Protein AF-A0A6S7I4T9-F1 (afdb_monomer)

Secondary structure (DSSP, 8-state):
--TTTGGGS------SSHHHHHHHHT-HHHH-TTSGGGS-HHHHHHHHHHHHHHHH-S---HHHHHHHHHHHHHHHHHHHHHHHHSSPPTT-S----PPPGGGGGGGGGGGG-PPPP--------------------------------------------------

Mean predicted aligned error: 17.37 Å

Nearest PDB structures (foldseek):
  6yaf-assembly1_B  TM=2.190E-01  e=9.133E+00  Homo sapiens

Structure (mmCIF, N/CA/C/O backbone):
data_AF-A0A6S7I4T9-F1
#
_entry.id   AF-A0A6S7I4T9-F1
#
loop_
_atom_site.group_PDB
_atom_site.id
_atom_site.type_symbol
_atom_site.label_atom_id
_atom_site.label_alt_id
_atom_site.label_comp_id
_atom_site.label_asym_id
_atom_site.label_entity_id
_atom_site.label_seq_id
_atom_site.pdbx_PDB_ins_code
_atom_site.Cartn_x
_atom_site.Cartn_y
_atom_site.Cartn_z
_atom_site.occupancy
_atom_site.B_iso_or_equiv
_atom_site.auth_seq_id
_atom_site.auth_comp_id
_atom_site.auth_asym_id
_atom_site.auth_atom_id
_atom_site.pdbx_PDB_model_num
ATOM 1 N N . MET A 1 1 ? 25.636 -33.086 3.393 1.00 52.56 1 MET A N 1
ATOM 2 C CA . MET A 1 1 ? 24.304 -32.837 3.998 1.00 52.56 1 MET A CA 1
ATOM 3 C C . MET A 1 1 ? 24.287 -31.618 4.933 1.00 52.56 1 MET A C 1
ATOM 5 O O . MET A 1 1 ? 23.249 -31.361 5.522 1.00 52.56 1 MET A O 1
ATOM 9 N N . ALA A 1 2 ? 25.389 -30.853 5.034 1.00 50.59 2 ALA A N 1
ATOM 10 C CA . ALA A 1 2 ? 25.451 -29.571 5.749 1.00 50.59 2 ALA A CA 1
ATOM 11 C C . ALA A 1 2 ? 25.250 -28.349 4.817 1.00 50.59 2 ALA A C 1
ATOM 13 O O . ALA A 1 2 ? 24.712 -27.342 5.254 1.00 50.59 2 ALA A O 1
ATOM 14 N N . ASP A 1 3 ? 25.536 -28.472 3.513 1.00 53.88 3 ASP A N 1
ATOM 15 C CA . ASP A 1 3 ? 25.408 -27.374 2.530 1.00 53.88 3 ASP A CA 1
ATOM 16 C C . ASP A 1 3 ? 23.976 -26.925 2.185 1.00 53.88 3 ASP A C 1
ATOM 18 O O . ASP A 1 3 ? 23.790 -25.946 1.466 1.00 53.88 3 ASP A O 1
ATOM 22 N N . TYR A 1 4 ? 22.936 -27.612 2.669 1.00 57.28 4 TYR A N 1
ATOM 23 C CA . TYR A 1 4 ? 21.552 -27.240 2.342 1.00 57.28 4 TYR A CA 1
ATOM 24 C C . TYR A 1 4 ? 20.938 -26.255 3.349 1.00 57.28 4 TYR A C 1
ATOM 26 O O . TYR A 1 4 ? 20.027 -25.508 2.998 1.00 57.28 4 TYR A O 1
ATOM 34 N N . LEU A 1 5 ? 21.464 -26.194 4.577 1.00 56.47 5 LEU A N 1
ATOM 35 C CA . LEU A 1 5 ? 20.947 -25.307 5.627 1.00 56.47 5 LEU A CA 1
ATOM 36 C C . LEU A 1 5 ? 21.624 -23.928 5.634 1.00 56.47 5 LEU A C 1
ATOM 38 O O . LEU A 1 5 ? 20.993 -22.955 6.034 1.00 56.47 5 LEU A O 1
ATOM 42 N N . GLU A 1 6 ? 22.837 -23.813 5.090 1.00 52.84 6 GLU A N 1
ATOM 43 C CA . GLU A 1 6 ? 23.519 -22.525 4.888 1.00 52.84 6 GLU A CA 1
ATOM 44 C C . GLU A 1 6 ? 22.869 -21.704 3.750 1.00 52.84 6 GLU A C 1
ATOM 46 O O . GLU A 1 6 ? 22.864 -20.475 3.770 1.00 52.84 6 GLU A O 1
ATOM 51 N N . SER A 1 7 ? 22.238 -22.372 2.771 1.00 51.16 7 SER A N 1
ATOM 52 C CA . SER A 1 7 ? 21.616 -21.701 1.614 1.00 51.16 7 SER A CA 1
ATOM 53 C C . SER A 1 7 ? 20.299 -20.975 1.930 1.00 51.16 7 SER A C 1
ATOM 55 O O . SER A 1 7 ? 19.854 -20.132 1.151 1.00 51.16 7 SER A O 1
ATOM 57 N N . LEU A 1 8 ? 19.691 -21.245 3.091 1.00 54.16 8 LEU A N 1
ATOM 58 C CA . LEU A 1 8 ? 18.493 -20.546 3.573 1.00 54.16 8 LEU A CA 1
ATOM 59 C C . LEU A 1 8 ? 18.819 -19.298 4.409 1.00 54.16 8 LEU A C 1
ATOM 61 O O . LEU A 1 8 ? 17.928 -18.483 4.641 1.00 54.16 8 LEU A O 1
ATOM 65 N N . ALA A 1 9 ? 20.081 -19.111 4.812 1.00 49.00 9 ALA A N 1
ATOM 66 C CA . ALA A 1 9 ? 20.521 -17.967 5.613 1.00 49.00 9 ALA A CA 1
ATOM 67 C C . ALA A 1 9 ? 20.882 -16.724 4.771 1.00 49.00 9 ALA A C 1
ATOM 69 O O . ALA A 1 9 ? 21.025 -15.630 5.313 1.00 49.00 9 ALA A O 1
ATOM 70 N N . VAL A 1 10 ? 20.934 -16.835 3.437 1.00 52.62 10 VAL A N 1
ATOM 71 C CA . VAL A 1 10 ? 21.144 -15.699 2.509 1.00 52.62 10 VAL A CA 1
ATOM 72 C C . VAL A 1 10 ? 19.813 -14.993 2.187 1.00 52.62 10 VAL A C 1
ATOM 74 O O . VAL A 1 10 ? 19.502 -14.652 1.049 1.00 52.62 10 VAL A O 1
ATOM 77 N N . LYS A 1 11 ? 18.980 -14.785 3.210 1.00 50.94 11 LYS A N 1
ATOM 78 C CA . LYS A 1 11 ? 17.761 -13.964 3.153 1.00 50.94 11 LYS A CA 1
ATOM 79 C C . LYS A 1 11 ? 17.684 -13.035 4.361 1.00 50.94 11 LYS A C 1
ATOM 81 O O . LYS A 1 11 ? 16.690 -13.020 5.069 1.00 50.94 11 LYS A O 1
ATOM 86 N N . SER A 1 12 ? 18.728 -12.256 4.609 1.00 50.44 12 SER A N 1
ATOM 87 C CA . SER A 1 12 ? 18.550 -10.985 5.319 1.00 50.44 12 SER A CA 1
ATOM 88 C C . SER A 1 12 ? 19.758 -10.083 5.114 1.00 50.44 12 SER A C 1
ATOM 90 O O . SER A 1 12 ? 20.496 -9.764 6.042 1.00 50.44 12 SER A O 1
ATOM 92 N N . SER A 1 13 ? 19.972 -9.629 3.877 1.00 46.44 13 SER A N 1
ATOM 93 C CA . SER A 1 13 ? 20.542 -8.292 3.735 1.00 46.44 13 SER A CA 1
ATOM 94 C C . SER A 1 13 ? 19.453 -7.333 4.208 1.00 46.44 13 SER A C 1
ATOM 96 O O . SER A 1 13 ? 18.438 -7.173 3.530 1.00 46.44 13 SER A O 1
ATOM 98 N N . ASN A 1 14 ? 19.626 -6.782 5.408 1.00 46.53 14 ASN A N 1
ATOM 99 C CA . ASN A 1 14 ? 18.751 -5.792 6.032 1.00 46.53 14 ASN A CA 1
ATOM 100 C C . ASN A 1 14 ? 18.727 -4.490 5.218 1.00 46.53 14 ASN A C 1
ATOM 102 O O . ASN A 1 14 ? 19.300 -3.475 5.604 1.00 46.53 14 ASN A O 1
ATOM 106 N N . GLY A 1 15 ? 18.044 -4.545 4.081 1.00 53.16 15 GLY A N 1
ATOM 107 C CA . GLY A 1 15 ? 17.833 -3.460 3.149 1.00 53.16 15 GLY A CA 1
ATOM 108 C C . GLY A 1 15 ? 16.536 -3.683 2.372 1.00 53.16 15 GLY A C 1
ATOM 109 O O . GLY A 1 15 ? 16.219 -4.781 1.927 1.00 53.16 15 GLY A O 1
ATOM 110 N N . ASP A 1 16 ? 15.810 -2.588 2.167 1.00 62.62 16 ASP A N 1
ATOM 111 C CA . ASP A 1 16 ? 15.135 -2.361 0.885 1.00 62.62 16 ASP A CA 1
ATOM 112 C C . ASP A 1 16 ? 13.730 -2.970 0.714 1.00 62.62 16 ASP A C 1
ATOM 114 O O . ASP A 1 16 ? 13.379 -3.547 -0.308 1.00 62.62 16 ASP A O 1
ATOM 118 N N . GLY A 1 17 ? 12.851 -2.798 1.705 1.00 76.69 17 GLY A N 1
ATOM 119 C CA . GLY A 1 17 ? 11.390 -2.773 1.495 1.00 76.69 17 GLY A CA 1
ATOM 120 C C . GLY A 1 17 ? 10.686 -4.108 1.206 1.00 76.69 17 GLY A C 1
ATOM 121 O O . GLY A 1 17 ? 9.467 -4.162 1.350 1.00 76.69 17 GLY A O 1
ATOM 122 N N . THR A 1 18 ? 11.409 -5.181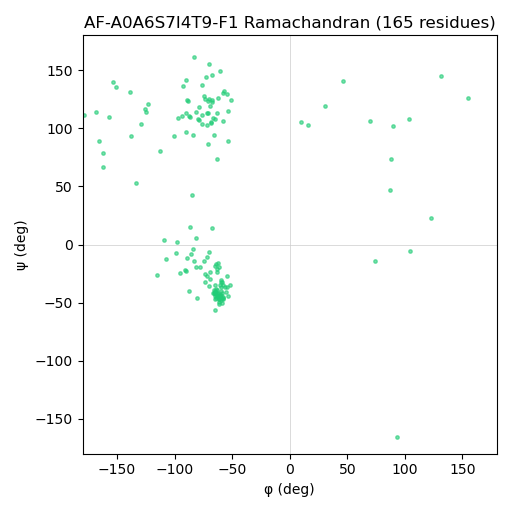 0.879 1.00 87.62 18 THR A N 1
ATOM 123 C CA . THR A 1 18 ? 10.822 -6.494 0.552 1.00 87.62 18 THR A CA 1
ATOM 124 C C . THR A 1 18 ? 10.103 -7.110 1.755 1.00 87.62 18 THR A C 1
ATOM 126 O O . THR A 1 18 ? 8.896 -7.332 1.680 1.00 87.62 18 THR A O 1
ATOM 129 N N . ALA A 1 19 ? 10.795 -7.280 2.889 1.00 87.94 19 ALA A N 1
ATOM 130 C CA . ALA A 1 19 ? 10.205 -7.819 4.123 1.00 87.94 19 ALA A CA 1
ATOM 131 C C . ALA A 1 19 ? 9.030 -6.961 4.630 1.00 87.94 19 ALA A C 1
ATOM 133 O O . ALA A 1 19 ? 7.982 -7.473 5.013 1.00 87.94 19 ALA A O 1
ATOM 134 N N . PHE A 1 20 ? 9.163 -5.634 4.543 1.00 91.38 20 PHE A N 1
ATOM 135 C CA . PHE A 1 20 ? 8.082 -4.705 4.875 1.00 91.38 20 PHE A CA 1
ATOM 136 C C . PHE A 1 20 ? 6.825 -4.956 4.024 1.00 91.38 20 PHE A C 1
ATOM 138 O O . PHE A 1 20 ? 5.713 -5.008 4.546 1.00 91.38 20 PHE A O 1
ATOM 145 N N . MET A 1 21 ? 6.982 -5.149 2.713 1.00 93.62 21 MET A N 1
ATOM 146 C CA . MET A 1 21 ? 5.849 -5.375 1.811 1.00 93.62 21 MET A CA 1
ATOM 147 C C . MET A 1 21 ? 5.235 -6.771 1.950 1.00 93.62 21 MET A C 1
ATOM 149 O O . MET A 1 21 ? 4.046 -6.923 1.666 1.00 93.62 21 MET A O 1
ATOM 153 N N . GLU A 1 22 ? 5.996 -7.768 2.407 1.00 92.31 22 GLU A N 1
ATOM 154 C CA . GLU A 1 22 ? 5.464 -9.086 2.774 1.00 92.31 22 GLU A CA 1
ATOM 155 C C . GLU A 1 22 ? 4.516 -8.987 3.972 1.00 92.31 22 GLU A C 1
ATOM 157 O O . GLU A 1 22 ? 3.405 -9.503 3.892 1.00 92.31 22 GLU A O 1
ATOM 162 N N . ILE A 1 23 ? 4.881 -8.224 5.007 1.00 93.12 23 ILE A N 1
ATOM 163 C CA . ILE A 1 23 ? 3.995 -7.953 6.149 1.00 93.12 23 ILE A CA 1
ATOM 164 C C . ILE A 1 23 ? 2.731 -7.222 5.672 1.00 93.12 23 ILE A C 1
ATOM 166 O O . ILE A 1 23 ? 1.613 -7.642 5.956 1.00 93.12 23 ILE A O 1
ATOM 170 N N . VAL A 1 24 ? 2.873 -6.153 4.876 1.00 94.56 24 VAL A N 1
ATOM 171 C CA . VAL A 1 24 ? 1.724 -5.371 4.369 1.00 94.56 24 VAL A CA 1
ATOM 172 C C . VAL A 1 24 ? 0.755 -6.226 3.539 1.00 94.56 24 VAL A C 1
ATOM 174 O O . VAL A 1 24 ? -0.453 -5.972 3.541 1.00 94.56 24 VAL A O 1
ATOM 177 N N . LYS A 1 25 ? 1.256 -7.244 2.830 1.00 94.00 25 LYS A N 1
ATOM 178 C CA . LYS A 1 25 ? 0.443 -8.153 2.009 1.00 94.00 25 LYS A CA 1
ATOM 179 C C . LYS A 1 25 ? -0.617 -8.892 2.834 1.00 94.00 25 LYS A C 1
ATOM 181 O O . LYS A 1 25 ? -1.708 -9.133 2.310 1.00 94.00 25 LYS A O 1
ATOM 186 N N . GLU A 1 26 ? -0.338 -9.187 4.103 1.00 93.50 26 GLU A N 1
ATOM 187 C CA . GLU A 1 26 ? -1.257 -9.868 5.029 1.00 93.50 26 GLU A CA 1
ATOM 188 C C . GLU A 1 26 ? -2.436 -8.994 5.479 1.00 93.50 26 GLU A C 1
ATOM 190 O O . GLU A 1 26 ? -3.420 -9.509 6.010 1.00 93.50 26 GLU A O 1
ATOM 195 N N . PHE A 1 27 ? -2.400 -7.687 5.192 1.00 93.75 27 PHE A N 1
ATOM 196 C CA . PHE A 1 27 ? -3.436 -6.727 5.576 1.00 93.75 27 PHE A CA 1
ATOM 197 C C . PHE A 1 27 ? -4.200 -6.168 4.359 1.00 93.75 27 PHE A C 1
ATOM 199 O O . PHE A 1 27 ? -3.971 -5.029 3.932 1.00 93.75 27 PHE A O 1
ATOM 206 N N . PRO A 1 28 ? -5.184 -6.907 3.800 1.00 91.69 28 PRO A N 1
ATOM 207 C CA . PRO A 1 28 ? -6.008 -6.448 2.680 1.00 91.69 28 PRO A CA 1
ATOM 208 C C . PRO A 1 28 ? -6.705 -5.103 2.904 1.00 91.69 28 PRO A C 1
ATOM 210 O O . PRO A 1 28 ? -6.974 -4.390 1.937 1.00 91.69 28 PRO A O 1
ATOM 213 N N . CYS A 1 29 ? -6.992 -4.729 4.154 1.00 93.12 29 CYS A N 1
ATOM 214 C CA . CYS A 1 29 ? -7.614 -3.448 4.493 1.00 93.12 29 CYS A CA 1
ATOM 215 C C . CYS A 1 29 ? -6.763 -2.232 4.075 1.00 93.12 29 CYS A C 1
ATOM 217 O O . CYS A 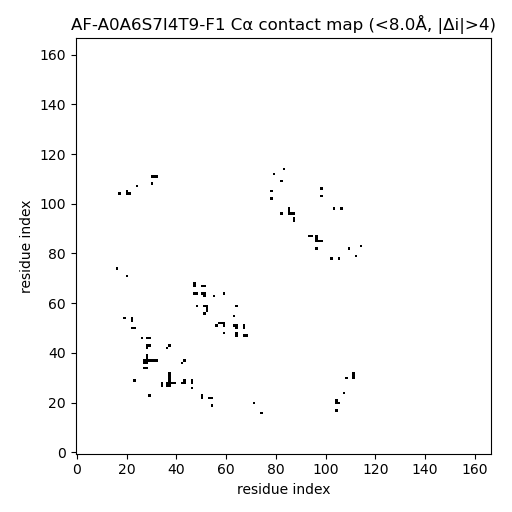1 29 ? -7.310 -1.142 3.910 1.00 93.12 29 CYS A O 1
ATOM 219 N N . ILE A 1 30 ? -5.457 -2.408 3.838 1.00 94.12 30 ILE A N 1
ATOM 220 C CA . ILE A 1 30 ? -4.544 -1.343 3.406 1.00 94.12 30 ILE A CA 1
ATOM 221 C C . ILE A 1 30 ? -4.642 -1.078 1.901 1.00 94.12 30 ILE A C 1
ATOM 223 O O . ILE A 1 30 ? -4.724 0.076 1.478 1.00 94.12 30 ILE A O 1
ATOM 227 N N . TYR A 1 31 ? -4.655 -2.126 1.075 1.00 92.44 31 TYR A N 1
ATOM 228 C CA . TYR A 1 31 ? -4.487 -1.997 -0.378 1.00 92.44 31 TYR A CA 1
ATOM 229 C C . TYR A 1 31 ? -5.714 -2.406 -1.202 1.00 92.44 31 TYR A C 1
ATOM 231 O O . TYR A 1 31 ? -5.888 -1.916 -2.324 1.00 92.44 31 TYR A O 1
ATOM 239 N N . ASN A 1 32 ? -6.566 -3.294 -0.686 1.00 91.50 32 ASN A N 1
ATOM 240 C CA . ASN A 1 32 ? -7.654 -3.889 -1.450 1.00 91.50 32 ASN A CA 1
ATOM 241 C C . ASN A 1 32 ? -8.931 -3.048 -1.343 1.00 91.50 32 ASN A C 1
ATOM 243 O O . ASN A 1 32 ? -9.728 -3.213 -0.425 1.00 91.50 32 ASN A O 1
ATOM 247 N N . ARG A 1 33 ? -9.167 -2.191 -2.340 1.00 87.12 33 ARG A N 1
ATOM 248 C CA . ARG A 1 33 ? -10.369 -1.338 -2.416 1.00 87.12 33 ARG A CA 1
ATOM 249 C C . ARG A 1 33 ? -11.689 -2.108 -2.533 1.00 87.12 33 ARG A C 1
ATOM 251 O O . ARG A 1 33 ? -12.731 -1.528 -2.250 1.00 87.12 33 ARG A O 1
ATOM 258 N N . SER A 1 34 ? -11.652 -3.363 -2.980 1.00 85.69 34 SER A N 1
ATOM 259 C CA . SER A 1 34 ? -12.844 -4.207 -3.119 1.00 85.69 34 SER A CA 1
ATOM 260 C C . SER A 1 34 ? -13.247 -4.878 -1.805 1.00 85.69 34 SER A C 1
ATOM 262 O O . SER A 1 34 ? -14.352 -5.402 -1.714 1.00 85.69 34 SER A O 1
ATOM 264 N N . ASN A 1 35 ? -12.374 -4.884 -0.793 1.00 86.06 35 ASN A N 1
ATOM 265 C CA . ASN A 1 35 ? -12.686 -5.468 0.505 1.00 86.06 35 ASN A CA 1
ATOM 266 C C . ASN A 1 35 ? -13.605 -4.523 1.304 1.00 86.06 35 ASN A C 1
ATOM 268 O O . ASN A 1 35 ? -13.370 -3.315 1.356 1.00 86.06 35 ASN A O 1
ATOM 272 N N . THR A 1 36 ? -14.630 -5.067 1.961 1.00 85.38 36 THR A N 1
ATOM 273 C CA . THR A 1 36 ? -15.523 -4.329 2.871 1.00 85.38 36 THR A CA 1
ATOM 274 C C . THR A 1 36 ? -14.735 -3.615 3.970 1.00 85.38 36 THR A C 1
ATOM 276 O O . THR A 1 36 ? -14.952 -2.432 4.230 1.00 85.38 36 THR A O 1
ATOM 279 N N . GLN A 1 37 ? -13.719 -4.298 4.491 1.00 83.19 37 GLN A N 1
ATOM 280 C CA . GLN A 1 37 ? -12.786 -3.838 5.518 1.00 83.19 37 GLN A CA 1
ATOM 281 C C . GLN A 1 37 ? -11.938 -2.621 5.112 1.00 83.19 37 GLN A C 1
ATOM 283 O O . GLN A 1 37 ? -11.337 -1.964 5.958 1.00 83.19 37 GLN A O 1
ATOM 288 N N . PHE A 1 38 ? -11.865 -2.283 3.820 1.00 85.94 38 PHE A N 1
ATOM 289 C CA . PHE A 1 38 ? -11.122 -1.109 3.358 1.00 85.94 38 PHE A CA 1
ATOM 290 C C . PHE A 1 38 ? -11.783 0.211 3.782 1.00 85.94 38 PHE A C 1
ATOM 292 O O . PHE A 1 38 ? -11.115 1.245 3.844 1.00 85.94 38 PHE A O 1
ATOM 299 N N . LYS A 1 39 ? -13.091 0.218 4.059 1.00 88.00 39 LYS A N 1
ATOM 300 C CA . LYS A 1 39 ? -13.801 1.435 4.485 1.00 88.00 39 LYS A CA 1
ATOM 301 C C . LYS A 1 39 ? -13.631 1.722 5.982 1.00 88.00 39 LYS A C 1
ATOM 303 O O . LYS A 1 39 ? -13.773 2.874 6.389 1.00 88.00 39 LYS A O 1
ATOM 308 N N . ASP A 1 40 ? -13.251 0.718 6.769 1.00 91.88 40 ASP A N 1
ATOM 309 C CA . ASP A 1 40 ? -13.134 0.830 8.220 1.00 91.88 40 ASP A CA 1
ATOM 310 C C . ASP A 1 40 ? -11.842 1.537 8.641 1.00 91.88 40 ASP A C 1
ATOM 312 O O . ASP A 1 40 ? -10.737 0.988 8.591 1.00 91.88 40 ASP A O 1
ATOM 316 N N . LYS A 1 41 ? -11.985 2.782 9.110 1.00 91.06 41 LYS A N 1
ATOM 317 C CA . LYS A 1 41 ? -10.860 3.609 9.581 1.00 91.06 41 LYS A CA 1
ATOM 318 C C . LYS A 1 41 ? -10.147 2.988 10.785 1.00 91.06 41 LYS A C 1
ATOM 320 O O . LYS A 1 41 ? -8.918 2.973 10.824 1.00 91.06 41 LYS A O 1
ATOM 325 N N . ASN A 1 42 ? -10.908 2.438 11.732 1.00 91.44 42 ASN A N 1
ATOM 326 C CA . ASN A 1 42 ? -10.356 1.804 12.933 1.00 91.44 42 ASN A CA 1
ATOM 327 C C . ASN A 1 42 ? -9.524 0.569 12.583 1.00 91.44 42 ASN A C 1
ATOM 329 O O . ASN A 1 42 ? -8.421 0.400 13.095 1.00 91.44 42 ASN A O 1
ATOM 333 N N . LEU A 1 43 ? -10.009 -0.248 11.645 1.00 92.75 43 LEU A N 1
ATOM 334 C CA . LEU A 1 43 ? -9.292 -1.436 11.201 1.00 92.75 43 LEU A CA 1
ATOM 335 C C . LEU A 1 43 ? -7.982 -1.073 10.496 1.00 92.75 43 LEU A C 1
ATOM 337 O O . LEU A 1 43 ? -6.961 -1.699 10.754 1.00 92.75 43 LEU A O 1
ATOM 341 N N . LYS A 1 44 ? -7.983 -0.026 9.663 1.00 93.75 44 LYS A N 1
ATOM 342 C CA . LYS A 1 44 ? -6.755 0.496 9.044 1.00 93.75 44 LYS A CA 1
ATOM 343 C C . LYS A 1 44 ? -5.755 1.001 10.078 1.00 93.75 44 LYS A C 1
ATOM 345 O O . LYS A 1 44 ? -4.573 0.702 9.966 1.00 93.75 44 LYS A O 1
ATOM 350 N N . SER A 1 45 ? -6.221 1.758 11.072 1.00 92.81 45 SER A N 1
ATOM 351 C CA . SER A 1 45 ? -5.367 2.256 12.156 1.00 92.81 45 SER A CA 1
ATOM 352 C C . SER A 1 45 ? -4.718 1.102 12.925 1.00 92.81 45 SER A C 1
ATOM 354 O O . SER A 1 45 ? -3.503 1.086 13.112 1.00 92.81 45 SER A O 1
ATOM 356 N N . ASN A 1 46 ? -5.507 0.084 13.281 1.00 93.25 46 ASN A N 1
ATOM 357 C CA . ASN A 1 46 ? -5.010 -1.101 13.977 1.00 93.25 46 ASN A CA 1
ATOM 358 C C . ASN A 1 46 ? -4.048 -1.924 13.113 1.00 93.25 46 ASN A C 1
ATOM 360 O O . ASN A 1 46 ? -3.008 -2.344 13.609 1.00 93.25 46 ASN A O 1
ATOM 364 N N . ALA A 1 47 ? -4.347 -2.096 11.823 1.00 94.56 47 ALA A N 1
ATOM 365 C CA . ALA A 1 47 ? -3.459 -2.784 10.891 1.00 94.56 47 ALA A CA 1
ATOM 366 C C . ALA A 1 47 ? -2.099 -2.081 10.786 1.00 94.56 47 ALA A C 1
ATOM 368 O O . ALA A 1 47 ? -1.068 -2.735 10.860 1.00 94.56 47 ALA A O 1
ATOM 369 N N . TRP A 1 48 ? -2.068 -0.748 10.697 1.00 94.50 48 TRP A N 1
ATOM 370 C CA . TRP A 1 48 ? -0.805 -0.008 10.667 1.00 94.50 48 TRP A CA 1
ATOM 371 C C . TRP A 1 48 ? 0.011 -0.147 11.953 1.00 94.50 48 TRP A C 1
ATOM 373 O O . TRP A 1 48 ? 1.230 -0.277 11.875 1.00 94.50 48 TRP A O 1
ATOM 383 N N . LYS A 1 49 ? -0.644 -0.164 13.120 1.00 92.69 49 LYS A N 1
ATOM 384 C CA . LYS A 1 49 ? 0.029 -0.443 14.397 1.00 92.69 49 LYS A CA 1
ATOM 385 C C . LYS A 1 49 ? 0.634 -1.847 14.409 1.00 92.69 49 LYS A C 1
ATOM 387 O O . LYS A 1 49 ? 1.787 -1.996 14.784 1.00 92.69 49 LYS A O 1
ATOM 392 N N . GLN A 1 50 ? -0.109 -2.851 13.941 1.00 92.06 50 GLN A N 1
ATOM 393 C CA . GLN A 1 50 ? 0.386 -4.228 13.850 1.00 92.06 50 GLN A CA 1
ATOM 394 C C . GLN A 1 50 ? 1.564 -4.355 12.880 1.00 92.06 50 GLN A C 1
ATOM 396 O O . GLN A 1 50 ? 2.565 -4.968 13.229 1.00 92.06 50 GLN A O 1
ATOM 401 N N . ILE A 1 51 ? 1.487 -3.730 11.701 1.00 92.44 51 ILE A N 1
ATOM 402 C CA . ILE A 1 51 ? 2.592 -3.698 10.729 1.00 92.44 51 ILE A CA 1
ATOM 403 C C . ILE A 1 51 ? 3.845 -3.079 11.359 1.00 92.44 51 I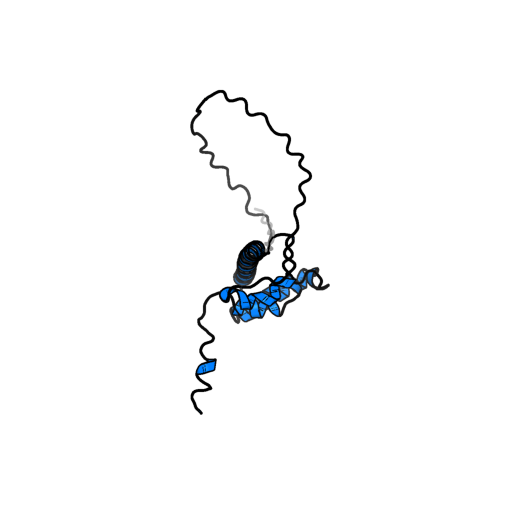LE A C 1
ATOM 405 O O . ILE A 1 51 ? 4.930 -3.636 11.225 1.00 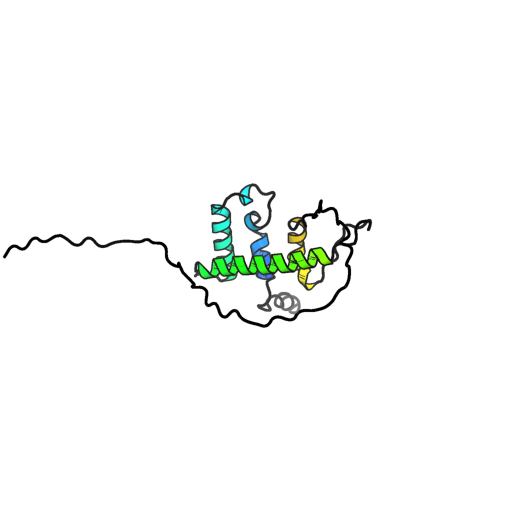92.44 51 ILE A O 1
ATOM 409 N N . ALA A 1 52 ? 3.693 -1.955 12.065 1.00 90.81 52 ALA A N 1
ATOM 410 C CA . ALA A 1 52 ? 4.788 -1.296 12.768 1.00 90.81 52 ALA A CA 1
ATOM 411 C C . ALA A 1 52 ? 5.417 -2.208 13.836 1.00 90.81 52 ALA A C 1
ATOM 413 O O . ALA A 1 52 ? 6.637 -2.343 13.880 1.00 90.81 52 ALA A O 1
ATOM 414 N N . THR A 1 53 ? 4.600 -2.906 14.633 1.00 89.69 53 THR A N 1
ATOM 415 C CA . THR A 1 53 ? 5.090 -3.842 15.663 1.00 89.69 53 THR A CA 1
ATOM 416 C C . THR A 1 53 ? 5.822 -5.030 15.054 1.00 89.69 53 THR A C 1
ATOM 418 O O . THR A 1 53 ? 6.870 -5.423 15.550 1.00 89.69 53 THR A O 1
ATOM 421 N N . LEU A 1 54 ? 5.309 -5.588 13.956 1.00 88.38 54 LEU A N 1
ATOM 422 C CA . LEU A 1 54 ? 5.948 -6.711 13.268 1.00 88.38 54 LEU A CA 1
ATOM 423 C C . LEU A 1 54 ? 7.262 -6.310 12.581 1.00 88.38 54 LEU A C 1
ATOM 425 O O . LEU A 1 54 ? 8.151 -7.144 12.442 1.00 88.38 54 LEU A O 1
ATOM 429 N N . HIS A 1 55 ? 7.382 -5.056 12.138 1.00 84.50 55 HIS A N 1
ATOM 430 C CA . HIS A 1 55 ? 8.555 -4.571 11.414 1.00 84.50 55 HIS A CA 1
ATOM 431 C C . HIS A 1 55 ? 9.673 -4.046 12.333 1.00 84.50 55 HIS A C 1
ATOM 433 O O . HIS A 1 55 ? 10.841 -4.281 12.038 1.00 84.50 55 HIS A O 1
ATOM 439 N N . GLU A 1 56 ? 9.346 -3.330 13.416 1.00 81.06 56 GLU A N 1
ATOM 440 C CA . GLU A 1 56 ? 10.335 -2.711 14.323 1.00 81.06 56 GLU A CA 1
ATOM 441 C C . GLU A 1 56 ? 10.458 -3.397 15.695 1.00 81.06 56 GLU A C 1
ATOM 443 O O . GLU A 1 56 ? 11.431 -3.156 16.407 1.00 81.06 56 GLU A O 1
ATOM 448 N N . GLY A 1 57 ? 9.529 -4.289 16.053 1.00 76.69 57 GLY A N 1
ATOM 449 C CA . GLY A 1 57 ? 9.521 -5.001 17.333 1.00 76.69 57 GLY A CA 1
ATOM 450 C C . GLY A 1 57 ? 8.682 -4.321 18.423 1.00 76.69 57 GLY A C 1
ATOM 451 O O . GLY A 1 57 ? 7.836 -3.462 18.157 1.00 76.69 57 GLY A O 1
ATOM 452 N N . GLU A 1 58 ? 8.874 -4.747 19.676 1.00 59.78 58 GLU A N 1
ATOM 453 C CA . GLU A 1 58 ? 8.151 -4.187 20.824 1.00 59.78 58 GLU A CA 1
ATOM 454 C C . GLU A 1 58 ? 8.693 -2.794 21.191 1.00 59.78 58 GLU A C 1
ATOM 456 O O . GLU A 1 58 ? 9.895 -2.618 21.371 1.00 59.78 58 GLU A O 1
ATOM 461 N N . GLY A 1 59 ? 7.804 -1.795 21.294 1.00 63.72 59 GLY A N 1
ATOM 462 C CA . GLY A 1 59 ? 8.177 -0.388 21.530 1.00 63.72 59 GLY A CA 1
ATOM 463 C C . GLY A 1 59 ? 7.693 0.610 20.470 1.00 63.72 59 GLY A C 1
ATOM 464 O O . GLY A 1 59 ? 8.268 1.686 20.322 1.00 63.72 59 GLY A O 1
ATOM 465 N N . VAL A 1 60 ? 6.640 0.274 19.719 1.00 71.44 60 VAL A N 1
ATOM 466 C CA . VAL A 1 60 ? 6.112 1.124 18.641 1.00 71.44 60 VAL A CA 1
ATOM 467 C C . VAL A 1 60 ? 5.584 2.457 19.170 1.00 71.44 60 VAL A C 1
ATOM 469 O O . VAL A 1 60 ? 4.548 2.523 19.832 1.00 71.44 60 VAL A O 1
ATOM 472 N N . SER A 1 61 ? 6.268 3.534 18.793 1.00 77.94 61 SER A N 1
ATOM 473 C CA . SER A 1 61 ? 5.773 4.906 18.919 1.00 77.94 61 SER A CA 1
ATOM 474 C C . SER A 1 61 ? 4.857 5.277 17.744 1.00 77.94 61 SER A C 1
ATOM 476 O O . SER A 1 61 ? 4.910 4.673 16.671 1.00 77.94 61 SER A O 1
ATOM 478 N N . VAL A 1 62 ? 4.046 6.325 17.907 1.00 78.12 62 VAL A N 1
ATOM 479 C CA . VAL A 1 62 ? 3.229 6.904 16.821 1.00 78.12 62 VAL A CA 1
ATOM 480 C C . VAL A 1 62 ? 4.098 7.275 15.608 1.00 78.12 62 VAL A C 1
ATOM 482 O O . VAL A 1 62 ? 3.709 7.022 14.470 1.00 78.12 62 VAL A O 1
ATOM 485 N N . VAL A 1 63 ? 5.323 7.754 15.851 1.00 76.88 63 VAL A 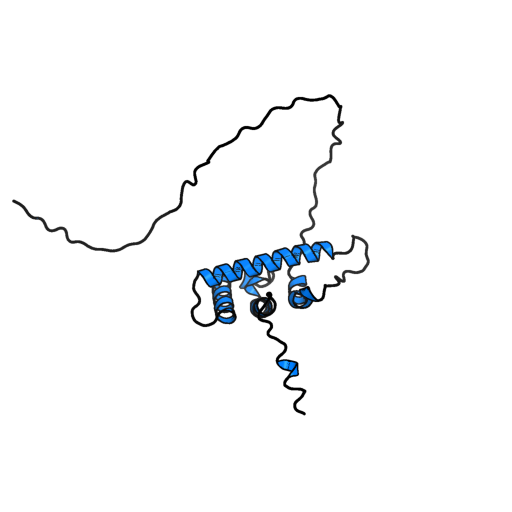N 1
ATOM 486 C CA . VAL A 1 63 ? 6.303 8.125 14.812 1.00 76.88 63 VAL A CA 1
ATOM 487 C C . VAL A 1 63 ? 6.671 6.940 13.904 1.00 76.88 63 VAL A C 1
ATOM 489 O O . VAL A 1 63 ? 6.824 7.100 12.691 1.00 76.88 63 VAL A O 1
ATOM 492 N N . CYS A 1 64 ? 6.757 5.732 14.464 1.00 85.44 64 CYS A N 1
ATOM 493 C CA . CYS A 1 64 ? 7.036 4.508 13.709 1.00 85.44 64 CYS A CA 1
ATOM 494 C C . CYS A 1 64 ? 5.883 4.172 12.747 1.00 85.44 64 CYS A C 1
ATOM 496 O O . CYS A 1 64 ? 6.094 3.840 11.576 1.00 85.44 64 CYS A O 1
ATOM 498 N N . VAL A 1 65 ? 4.640 4.330 13.210 1.00 90.88 65 VAL A N 1
ATOM 499 C CA . VAL A 1 65 ? 3.443 4.057 12.407 1.00 90.88 65 VAL A CA 1
ATOM 500 C C . VAL A 1 65 ? 3.369 4.980 11.189 1.00 90.88 65 VAL A C 1
ATOM 502 O O . VAL A 1 65 ? 3.081 4.523 10.080 1.00 90.88 65 VAL A O 1
ATOM 505 N N . ASP A 1 66 ? 3.641 6.271 11.367 1.00 91.44 66 ASP A N 1
ATOM 506 C CA . ASP A 1 66 ? 3.620 7.228 10.259 1.00 91.44 66 ASP A CA 1
ATOM 507 C C . ASP A 1 66 ? 4.784 7.014 9.286 1.00 91.44 66 ASP A C 1
ATOM 509 O O . ASP A 1 66 ? 4.579 7.059 8.069 1.00 91.44 66 ASP A O 1
ATOM 513 N N . SER A 1 67 ? 5.958 6.635 9.795 1.00 90.38 67 SER A N 1
ATOM 514 C CA . SER A 1 67 ? 7.096 6.214 8.968 1.00 90.38 67 SER A CA 1
ATOM 515 C C . SER A 1 67 ? 6.745 5.002 8.094 1.00 90.38 67 SER A C 1
ATOM 517 O O . SER A 1 67 ? 7.040 4.985 6.896 1.00 90.38 67 SER A O 1
ATOM 519 N N . CYS A 1 68 ? 6.025 4.015 8.641 1.00 92.12 68 CYS A N 1
ATOM 520 C CA . CYS A 1 68 ? 5.527 2.864 7.883 1.00 92.12 68 CYS A CA 1
ATOM 521 C C . CYS A 1 68 ? 4.556 3.282 6.766 1.00 92.12 68 CYS A C 1
ATOM 523 O O . CYS A 1 68 ? 4.680 2.818 5.628 1.00 92.12 68 CYS A O 1
ATOM 525 N N . LYS A 1 69 ? 3.611 4.189 7.051 1.00 94.31 69 LYS A N 1
ATOM 526 C CA . LYS A 1 69 ? 2.677 4.709 6.036 1.00 94.31 69 LYS A CA 1
ATOM 527 C C . LYS A 1 69 ? 3.417 5.431 4.913 1.00 94.31 69 LYS A C 1
ATOM 529 O O . LYS A 1 69 ? 3.153 5.167 3.740 1.00 94.31 69 LYS A O 1
ATOM 534 N N . GLN A 1 70 ? 4.354 6.314 5.260 1.00 94.00 70 GLN A N 1
ATOM 535 C CA . GLN A 1 70 ? 5.144 7.068 4.288 1.00 94.00 70 GLN A CA 1
ATOM 536 C C . GLN A 1 70 ? 5.992 6.131 3.421 1.00 94.00 70 GLN A C 1
ATOM 538 O O . GLN A 1 70 ? 6.036 6.277 2.197 1.00 94.00 70 GLN A O 1
ATOM 543 N N . ARG A 1 71 ? 6.613 5.120 4.038 1.00 92.94 71 ARG A N 1
ATOM 544 C CA . ARG A 1 71 ? 7.381 4.091 3.334 1.00 92.94 71 ARG A CA 1
ATOM 545 C C . ARG A 1 71 ? 6.513 3.322 2.343 1.00 92.94 71 ARG A C 1
ATOM 547 O O . ARG A 1 71 ? 6.897 3.191 1.180 1.00 92.94 71 ARG A O 1
ATOM 554 N N . TYR A 1 72 ? 5.333 2.866 2.766 1.00 94.81 72 TYR A N 1
ATOM 555 C CA . TYR A 1 72 ? 4.375 2.204 1.880 1.00 94.81 72 TYR A CA 1
ATOM 556 C C . TYR A 1 72 ? 3.975 3.095 0.703 1.00 94.81 72 TYR A C 1
ATOM 558 O O . TYR A 1 72 ? 3.992 2.640 -0.441 1.00 94.81 72 TYR A O 1
ATOM 566 N N . GLU A 1 73 ? 3.653 4.364 0.959 1.00 94.12 73 GLU A N 1
ATOM 567 C CA . GLU A 1 73 ? 3.229 5.288 -0.092 1.00 94.12 73 GLU A CA 1
ATOM 568 C C . GLU A 1 73 ? 4.354 5.567 -1.096 1.00 94.12 73 GLU A C 1
ATOM 570 O O . GLU A 1 73 ? 4.119 5.566 -2.306 1.00 94.12 73 GLU A O 1
ATOM 575 N N . SER A 1 74 ? 5.595 5.712 -0.625 1.00 94.06 74 SER A N 1
ATOM 576 C CA . SER A 1 74 ? 6.775 5.871 -1.481 1.00 94.06 74 SER A CA 1
ATOM 577 C C . SER A 1 74 ? 6.991 4.658 -2.396 1.00 94.06 74 SER A C 1
ATOM 579 O O . SER A 1 74 ? 7.143 4.808 -3.618 1.00 94.06 74 SER A O 1
ATOM 581 N N . ILE A 1 75 ? 6.918 3.443 -1.834 1.00 92.81 75 ILE A N 1
ATOM 582 C CA . ILE A 1 75 ? 7.024 2.187 -2.590 1.00 92.81 75 ILE A CA 1
ATOM 583 C C . ILE A 1 75 ? 5.890 2.098 -3.613 1.00 92.81 75 ILE A C 1
ATOM 585 O O . ILE A 1 75 ? 6.134 1.894 -4.805 1.00 92.81 75 ILE A O 1
ATOM 589 N N . ARG A 1 76 ? 4.644 2.308 -3.174 1.00 93.69 76 ARG A N 1
ATOM 590 C CA . ARG A 1 76 ? 3.453 2.241 -4.025 1.00 93.69 76 ARG A CA 1
ATOM 591 C C . ARG A 1 76 ? 3.516 3.259 -5.158 1.00 93.69 76 ARG A C 1
ATOM 593 O O . ARG A 1 76 ? 3.200 2.909 -6.295 1.00 93.69 76 ARG A O 1
ATOM 600 N N . THR A 1 77 ? 3.927 4.492 -4.886 1.00 92.81 77 THR A N 1
ATOM 601 C CA . THR A 1 77 ? 4.045 5.564 -5.882 1.00 92.81 77 THR A CA 1
ATOM 602 C C . THR A 1 77 ? 5.115 5.241 -6.919 1.00 92.81 77 THR A C 1
ATOM 604 O O . THR A 1 77 ? 4.879 5.355 -8.126 1.00 92.81 77 THR A O 1
ATOM 607 N N . THR A 1 78 ? 6.290 4.796 -6.478 1.00 92.62 78 THR A N 1
ATOM 608 C CA . THR A 1 78 ? 7.388 4.409 -7.372 1.00 92.62 78 THR A CA 1
ATOM 609 C C . THR A 1 78 ? 7.003 3.209 -8.235 1.00 92.62 78 THR A C 1
ATOM 611 O O . THR A 1 78 ? 7.139 3.267 -9.459 1.00 92.62 78 THR A O 1
ATOM 614 N N . PHE A 1 79 ? 6.401 2.181 -7.637 1.00 92.25 79 PHE A N 1
ATOM 615 C CA . PHE A 1 79 ? 5.926 1.006 -8.359 1.00 92.25 79 PHE A CA 1
ATOM 616 C C . PHE A 1 79 ? 4.773 1.328 -9.321 1.00 92.25 79 PHE A C 1
ATOM 618 O O . PHE A 1 79 ? 4.763 0.869 -10.458 1.00 92.25 79 PHE A O 1
ATOM 625 N N . SER A 1 80 ? 3.833 2.195 -8.937 1.00 91.81 80 SER A N 1
ATOM 626 C CA . SER A 1 80 ? 2.741 2.629 -9.821 1.00 91.81 80 SER A CA 1
ATOM 627 C C . SER A 1 80 ? 3.257 3.380 -11.051 1.00 91.81 80 SER A C 1
ATOM 629 O O . SER A 1 80 ? 2.734 3.201 -12.151 1.00 91.81 80 SER A O 1
ATOM 631 N N . ARG A 1 81 ? 4.283 4.229 -10.885 1.00 90.50 81 ARG A N 1
ATOM 632 C CA . ARG A 1 81 ? 4.955 4.913 -12.003 1.00 90.50 81 ARG A CA 1
ATOM 633 C C . ARG A 1 81 ? 5.662 3.916 -12.915 1.00 90.50 81 ARG A C 1
ATOM 635 O O . ARG A 1 81 ? 5.544 4.035 -14.130 1.00 90.50 81 ARG A O 1
ATOM 642 N N . TYR A 1 82 ? 6.335 2.927 -12.335 1.00 91.19 82 TYR A N 1
ATOM 643 C CA . TYR A 1 82 ? 6.950 1.832 -13.077 1.00 91.19 82 TYR A CA 1
ATOM 644 C C . TYR A 1 82 ? 5.915 1.047 -13.903 1.00 91.19 82 TYR A C 1
ATOM 646 O O . TYR A 1 82 ? 6.055 0.952 -15.118 1.00 91.19 82 TYR A O 1
ATOM 654 N N . LEU A 1 83 ? 4.802 0.618 -13.296 1.00 89.56 83 LEU A N 1
ATOM 655 C CA . LEU A 1 83 ? 3.737 -0.106 -14.001 1.00 89.56 83 LEU A CA 1
ATOM 656 C C . LEU A 1 83 ? 3.151 0.679 -15.174 1.00 89.56 83 LEU A C 1
ATOM 658 O O . LEU A 1 83 ? 2.804 0.086 -16.187 1.00 89.56 83 LEU A O 1
ATOM 662 N N . LYS A 1 84 ? 3.043 2.008 -15.069 1.00 86.62 84 LYS A N 1
ATOM 663 C CA . LYS A 1 84 ? 2.596 2.844 -16.193 1.00 86.62 84 LYS A CA 1
ATOM 664 C C . LYS A 1 84 ? 3.571 2.810 -17.372 1.00 86.62 84 LYS A C 1
ATOM 666 O O . LYS A 1 84 ? 3.109 2.861 -18.503 1.00 86.62 84 LYS A O 1
ATOM 671 N N . LYS A 1 85 ? 4.880 2.722 -17.117 1.00 85.56 85 LYS A N 1
ATOM 672 C CA . LYS A 1 85 ? 5.915 2.634 -18.162 1.00 85.56 85 LYS A CA 1
ATOM 673 C C . LYS A 1 85 ? 5.948 1.262 -18.833 1.00 85.56 85 LYS A C 1
ATOM 675 O O . LYS A 1 85 ? 6.243 1.180 -20.014 1.00 85.56 85 LYS A O 1
ATOM 680 N N . CYS A 1 86 ? 5.634 0.205 -18.088 1.00 84.62 86 CYS A N 1
ATOM 681 C CA . CYS A 1 86 ? 5.642 -1.168 -18.595 1.00 84.62 86 CYS A CA 1
ATOM 682 C C . CYS A 1 86 ? 4.352 -1.570 -19.318 1.00 84.62 86 CYS A C 1
ATOM 684 O O . CYS A 1 86 ? 4.264 -2.687 -19.822 1.00 84.62 86 CYS A O 1
ATOM 686 N N . LYS A 1 87 ? 3.336 -0.700 -19.348 1.00 79.19 87 LYS A N 1
ATOM 687 C CA . LYS A 1 87 ? 2.112 -0.976 -20.098 1.00 79.19 87 LYS A CA 1
ATOM 688 C C . LYS A 1 87 ? 2.404 -0.905 -21.591 1.00 79.19 87 LYS A C 1
ATOM 690 O O . LYS A 1 87 ? 2.904 0.125 -22.049 1.00 79.19 87 LYS A O 1
ATOM 695 N N . PRO A 1 88 ? 2.081 -1.962 -22.347 1.00 75.94 88 PRO A N 1
ATOM 696 C CA . PRO A 1 88 ? 2.283 -1.935 -23.776 1.00 75.94 88 PRO A CA 1
ATOM 697 C C . PRO A 1 88 ? 1.281 -0.957 -24.422 1.00 75.94 88 PRO A C 1
ATOM 699 O O . PRO A 1 88 ? 0.234 -0.651 -23.836 1.00 75.94 88 PRO A O 1
ATOM 702 N N . PRO A 1 89 ? 1.604 -0.410 -25.605 1.00 75.62 89 PRO A N 1
ATOM 703 C CA . PRO A 1 89 ? 0.729 0.528 -26.295 1.00 75.62 89 PRO A CA 1
ATOM 704 C C . PRO A 1 89 ? -0.629 -0.107 -26.623 1.00 75.62 89 PRO A C 1
ATOM 706 O O . PRO A 1 89 ? -0.730 -1.314 -26.870 1.00 75.62 89 PRO A O 1
ATOM 709 N N . SER A 1 90 ? -1.675 0.725 -26.643 1.00 68.94 90 SER A N 1
ATOM 710 C CA . SER A 1 90 ? -3.035 0.322 -27.014 1.00 68.94 90 SER A CA 1
ATOM 711 C C . SER A 1 90 ? -3.027 -0.422 -28.355 1.00 68.94 90 SER A C 1
ATOM 713 O O . SER A 1 90 ? -2.534 0.112 -29.344 1.00 68.94 90 SER A O 1
ATOM 715 N N . GLY A 1 91 ? -3.564 -1.646 -28.389 1.00 67.88 91 GLY A N 1
ATOM 716 C CA . GLY A 1 91 ? -3.607 -2.492 -29.594 1.00 67.88 91 GLY A CA 1
ATOM 717 C C . GLY A 1 91 ? -2.594 -3.641 -29.618 1.00 67.88 91 GLY A C 1
ATOM 718 O O . GLY A 1 91 ? -2.656 -4.493 -30.500 1.00 67.88 91 GLY A O 1
ATOM 719 N N . SER A 1 92 ? -1.703 -3.723 -28.632 1.00 68.06 92 SER A N 1
ATOM 720 C CA . SER A 1 92 ? -0.963 -4.954 -28.351 1.00 68.06 92 SER A CA 1
ATOM 721 C C . SER A 1 92 ? -1.932 -6.000 -27.787 1.00 68.06 92 SER A C 1
ATOM 723 O O . SER A 1 92 ? -2.563 -5.784 -26.759 1.00 68.06 92 SER A O 1
ATOM 725 N N . GLY A 1 93 ? -2.094 -7.144 -28.455 1.00 66.81 93 GLY A N 1
ATOM 726 C CA . GLY A 1 93 ? -2.996 -8.224 -28.016 1.00 66.81 93 GLY A CA 1
ATOM 727 C C . GLY A 1 93 ? -2.567 -8.940 -26.725 1.00 66.81 93 GLY A C 1
ATOM 728 O O . GLY A 1 93 ? -3.057 -10.029 -26.442 1.00 66.81 93 GLY A O 1
ATOM 729 N N . SER A 1 94 ? -1.627 -8.370 -25.967 1.00 66.25 94 SER A N 1
ATOM 730 C CA . SER A 1 94 ? -1.024 -8.957 -24.775 1.00 66.25 94 SER A CA 1
ATOM 731 C C . SER A 1 94 ? -1.163 -8.018 -23.576 1.00 66.25 94 SER A C 1
ATOM 733 O O . SER A 1 94 ? -0.499 -6.986 -23.516 1.00 66.25 94 SER A O 1
ATOM 735 N N . ASP A 1 95 ? -1.936 -8.428 -22.573 1.00 66.00 95 ASP A N 1
ATOM 736 C CA . ASP A 1 95 ? -2.053 -7.728 -21.281 1.00 66.00 95 ASP A CA 1
ATOM 737 C C . ASP A 1 95 ? -0.898 -8.050 -20.305 1.00 66.00 95 ASP A C 1
ATOM 739 O O . ASP A 1 95 ? -0.910 -7.647 -19.139 1.00 66.00 95 ASP A O 1
ATOM 743 N N . MET A 1 96 ? 0.112 -8.808 -20.748 1.00 68.94 96 MET A N 1
ATOM 744 C CA . MET A 1 96 ? 1.178 -9.290 -19.872 1.00 68.94 96 MET A CA 1
ATOM 745 C C . MET A 1 96 ? 2.227 -8.201 -19.616 1.00 68.94 96 MET A C 1
ATOM 747 O O . MET A 1 96 ? 3.036 -7.874 -20.481 1.00 68.94 96 MET A O 1
ATOM 751 N N . VAL A 1 97 ? 2.238 -7.668 -18.393 1.00 74.12 97 VAL A N 1
ATOM 752 C CA . VAL A 1 97 ? 3.291 -6.768 -17.905 1.00 74.12 97 VAL A CA 1
ATOM 753 C C . VAL A 1 97 ? 4.481 -7.607 -17.439 1.00 74.12 97 VAL A C 1
ATOM 755 O O . VAL A 1 97 ? 4.375 -8.340 -16.455 1.00 74.12 97 VAL A O 1
ATOM 758 N N . VAL A 1 98 ? 5.618 -7.493 -18.127 1.00 81.56 98 VAL A N 1
ATOM 759 C CA . VAL A 1 98 ? 6.886 -8.099 -17.690 1.00 81.56 98 VAL A CA 1
ATOM 760 C C . VAL A 1 98 ? 7.491 -7.223 -16.593 1.00 81.56 98 VAL A C 1
ATOM 762 O O . VAL A 1 98 ? 7.777 -6.048 -16.827 1.00 81.56 98 VAL A O 1
ATOM 765 N N . LEU A 1 99 ? 7.647 -7.781 -15.390 1.00 86.19 99 LEU A N 1
ATOM 766 C CA . LEU A 1 99 ? 8.241 -7.087 -14.247 1.00 86.19 99 LEU A CA 1
ATOM 767 C C . LEU A 1 99 ? 9.758 -7.303 -14.214 1.00 86.19 99 LEU A C 1
ATOM 769 O O . LEU A 1 99 ? 10.256 -8.393 -14.482 1.00 86.19 99 LEU A O 1
ATOM 773 N N . GLU A 1 100 ? 10.497 -6.259 -13.848 1.00 87.25 100 GLU A N 1
ATOM 774 C CA . GLU A 1 100 ? 11.919 -6.358 -13.532 1.00 87.25 100 GLU A CA 1
ATOM 775 C C . GLU A 1 100 ? 12.115 -7.179 -12.243 1.00 87.25 100 GLU A C 1
ATOM 777 O O . GLU A 1 100 ? 11.319 -7.025 -11.310 1.00 87.25 100 GLU A O 1
ATOM 782 N N . PRO A 1 101 ? 13.207 -7.960 -12.117 1.00 87.00 101 PRO A N 1
ATOM 783 C CA . PRO A 1 101 ? 13.459 -8.812 -10.949 1.00 87.00 101 PRO A CA 1
ATOM 784 C C . PRO A 1 101 ? 13.362 -8.081 -9.602 1.00 87.00 101 PRO A C 1
ATOM 786 O O . PRO A 1 101 ? 12.850 -8.626 -8.626 1.00 87.00 101 PRO A O 1
ATOM 789 N N . LYS A 1 102 ? 13.773 -6.806 -9.557 1.00 86.19 102 LYS A N 1
ATOM 790 C CA . LYS A 1 102 ? 13.710 -5.967 -8.349 1.00 86.19 102 LYS A CA 1
ATOM 791 C C . LYS A 1 102 ? 12.286 -5.674 -7.861 1.00 86.19 102 LYS A C 1
ATOM 793 O O . LYS A 1 102 ? 12.122 -5.284 -6.715 1.00 86.19 102 LYS A O 1
ATOM 798 N N . TYR A 1 103 ? 11.266 -5.837 -8.705 1.00 90.06 103 TYR A N 1
ATOM 799 C CA . TYR A 1 103 ? 9.861 -5.599 -8.365 1.00 90.06 103 TYR A CA 1
ATOM 800 C C . TYR A 1 103 ? 9.031 -6.883 -8.260 1.00 90.06 103 TYR A C 1
ATOM 802 O O . TYR A 1 103 ? 7.826 -6.800 -8.017 1.00 90.06 103 TYR A O 1
ATOM 810 N N . GLU A 1 104 ? 9.636 -8.065 -8.401 1.00 88.88 104 GLU A N 1
ATOM 811 C CA . GLU A 1 104 ? 8.891 -9.332 -8.371 1.00 88.88 104 GLU A CA 1
ATOM 812 C C . GLU A 1 104 ? 8.159 -9.530 -7.030 1.00 88.88 104 GLU A C 1
ATOM 814 O O . GLU A 1 104 ? 7.009 -9.970 -6.996 1.00 88.88 104 GLU A O 1
ATOM 819 N N . HIS A 1 105 ? 8.750 -9.073 -5.921 1.00 88.88 105 HIS A N 1
ATOM 820 C CA . HIS A 1 105 ? 8.121 -9.092 -4.594 1.00 88.88 105 HIS A CA 1
ATOM 821 C C . HIS A 1 105 ? 6.863 -8.202 -4.483 1.00 88.88 105 HIS A C 1
ATOM 823 O O . HIS A 1 105 ? 6.053 -8.379 -3.573 1.00 88.88 105 HIS A O 1
ATOM 829 N N . LEU A 1 106 ? 6.651 -7.273 -5.424 1.00 92.00 106 LEU A N 1
ATOM 830 C CA . LEU A 1 106 ? 5.467 -6.407 -5.517 1.00 92.00 106 LEU A CA 1
ATOM 831 C C . LEU A 1 106 ? 4.428 -6.916 -6.519 1.00 92.00 106 LEU A C 1
ATOM 833 O O . LEU A 1 106 ? 3.393 -6.275 -6.717 1.00 92.00 106 LEU A O 1
ATOM 837 N N . ARG A 1 107 ? 4.657 -8.072 -7.152 1.00 91.31 107 ARG A N 1
ATOM 838 C CA . ARG A 1 107 ? 3.772 -8.608 -8.193 1.00 91.31 107 ARG A CA 1
ATOM 839 C C . ARG A 1 107 ? 2.330 -8.774 -7.726 1.00 91.31 107 ARG A C 1
ATOM 841 O O . ARG A 1 107 ? 1.407 -8.486 -8.483 1.00 91.31 107 ARG A O 1
ATOM 848 N N . TRP A 1 108 ? 2.117 -9.158 -6.470 1.00 92.69 108 TRP A N 1
ATOM 849 C CA . TRP A 1 108 ? 0.780 -9.283 -5.878 1.00 92.69 108 TRP A CA 1
ATOM 850 C C . TRP A 1 108 ? -0.001 -7.956 -5.884 1.00 92.69 108 TRP A C 1
ATOM 852 O O . TRP A 1 108 ? -1.224 -7.956 -6.028 1.00 92.69 108 TRP A O 1
ATOM 862 N N . LEU A 1 109 ? 0.700 -6.821 -5.791 1.00 92.56 109 LEU A N 1
ATOM 863 C CA . LEU A 1 109 ? 0.103 -5.491 -5.712 1.00 92.56 109 LEU A CA 1
ATOM 864 C C . LEU A 1 109 ? -0.386 -4.979 -7.078 1.00 92.56 109 LEU A C 1
ATOM 866 O O . LEU A 1 109 ? -1.241 -4.094 -7.132 1.00 92.56 109 LEU A O 1
ATOM 870 N N . THR A 1 110 ? 0.111 -5.551 -8.180 1.00 90.19 110 THR A N 1
ATOM 871 C CA . THR A 1 110 ? -0.230 -5.142 -9.557 1.00 90.19 110 THR A CA 1
ATOM 872 C C . THR A 1 110 ? -1.737 -5.131 -9.810 1.00 90.19 110 THR A C 1
ATOM 874 O O . THR A 1 110 ? -2.268 -4.152 -10.333 1.00 90.19 110 THR A O 1
ATOM 877 N N . SER A 1 111 ? -2.443 -6.166 -9.348 1.00 88.00 111 SER A N 1
ATOM 878 C CA . SER A 1 111 ? -3.897 -6.317 -9.500 1.00 88.00 111 SER A CA 1
ATOM 879 C C . SER A 1 111 ? -4.709 -5.220 -8.790 1.00 88.00 111 SER A C 1
ATOM 881 O O . SER A 1 111 ? -5.829 -4.897 -9.196 1.00 88.00 111 SER A O 1
ATOM 883 N N . PHE A 1 112 ? -4.129 -4.587 -7.765 1.00 90.50 112 PHE A N 1
ATOM 884 C CA . PHE A 1 112 ? -4.764 -3.542 -6.959 1.00 90.50 1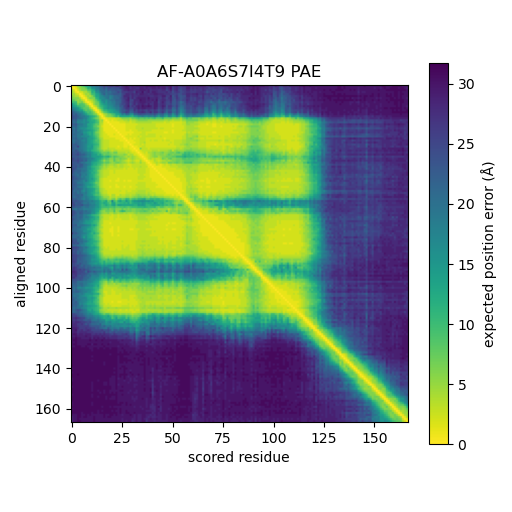12 PHE A CA 1
ATOM 885 C C . PHE A 1 112 ? -4.365 -2.118 -7.385 1.00 90.50 112 PHE A C 1
ATOM 887 O O . PHE A 1 112 ? -4.936 -1.136 -6.894 1.00 90.50 112 PHE A O 1
ATOM 894 N N . ILE A 1 113 ? -3.403 -1.970 -8.302 1.00 89.44 113 ILE A N 1
ATOM 895 C CA . ILE A 1 113 ? -2.986 -0.679 -8.858 1.00 89.44 113 ILE A CA 1
ATOM 896 C C . ILE A 1 113 ? -3.626 -0.502 -10.235 1.00 89.44 113 ILE A C 1
ATOM 898 O O . ILE A 1 113 ? -3.095 -0.893 -11.272 1.00 89.44 113 ILE A O 1
ATOM 902 N N . LYS A 1 114 ? -4.791 0.148 -10.254 1.00 81.81 114 LYS A N 1
ATOM 903 C CA . LYS A 1 114 ? -5.462 0.542 -11.497 1.00 81.81 114 LYS A CA 1
ATOM 904 C C . LYS A 1 114 ? -4.987 1.929 -11.923 1.00 81.81 114 LYS A C 1
ATOM 906 O O . LYS A 1 114 ? -5.120 2.892 -11.168 1.00 81.81 114 LYS A O 1
ATOM 911 N N . SER A 1 115 ? -4.467 2.053 -13.143 1.00 72.56 115 SER A N 1
ATOM 912 C CA . SER A 1 115 ? -4.290 3.367 -13.766 1.00 72.56 115 SER A CA 1
ATOM 913 C C . SER A 1 115 ? -5.657 3.886 -14.201 1.00 72.56 115 SER A C 1
ATOM 915 O O . SER A 1 115 ? -6.354 3.207 -14.953 1.00 72.56 115 SER A O 1
ATOM 917 N N . ARG A 1 116 ? -6.040 5.086 -13.767 1.00 68.06 116 ARG A N 1
ATOM 918 C CA . ARG A 1 116 ? -7.196 5.771 -14.346 1.00 68.06 116 ARG A CA 1
ATOM 919 C C . ARG A 1 116 ? -6.824 6.232 -15.756 1.00 68.06 116 ARG A C 1
ATOM 921 O O . ARG A 1 116 ? -5.842 6.956 -15.901 1.00 68.06 116 ARG A O 1
ATOM 928 N N . SER A 1 117 ? -7.592 5.829 -16.764 1.00 64.62 117 SER A N 1
ATOM 929 C CA . SER A 1 117 ? -7.513 6.436 -18.094 1.00 64.62 117 SER A CA 1
ATOM 930 C C . SER A 1 117 ? -8.018 7.872 -17.992 1.00 64.62 117 SER A C 1
ATOM 932 O O . SER A 1 117 ? -9.128 8.111 -17.516 1.00 64.62 117 SER A O 1
ATOM 934 N N . THR A 1 118 ? -7.191 8.837 -18.376 1.00 69.25 118 THR A N 1
ATOM 935 C CA . THR A 1 118 ? -7.601 10.237 -18.478 1.00 69.25 118 THR A CA 1
ATOM 936 C C . THR A 1 118 ? -8.174 10.465 -19.869 1.00 69.25 118 THR A C 1
ATOM 938 O O . THR A 1 118 ? -7.438 10.428 -20.850 1.00 69.25 118 THR A O 1
ATOM 941 N N . SER A 1 119 ? -9.480 10.692 -19.966 1.00 70.19 119 SER A N 1
ATOM 942 C CA . SER A 1 119 ? -10.111 11.241 -21.166 1.00 70.19 119 SER A CA 1
ATOM 943 C C . SER A 1 119 ? -10.194 12.761 -21.009 1.00 70.19 119 SER A C 1
ATOM 945 O O . SER A 1 119 ? -10.937 13.244 -20.153 1.00 70.19 119 SER A O 1
ATOM 947 N N . SER A 1 120 ? -9.419 13.515 -21.789 1.00 70.75 120 SER A N 1
ATOM 948 C CA . SER A 1 120 ? -9.529 14.977 -21.833 1.00 70.75 120 SER A CA 1
ATOM 949 C C . SER A 1 120 ? -10.569 15.378 -22.877 1.00 70.75 120 SER A C 1
ATOM 951 O O . SER A 1 120 ? -10.417 15.051 -24.046 1.00 70.75 120 SER A O 1
ATOM 953 N N . ASN A 1 121 ? -11.593 16.131 -22.469 1.00 75.50 121 ASN A N 1
ATOM 954 C CA . ASN A 1 121 ? -12.586 16.724 -23.380 1.00 75.50 121 ASN A CA 1
ATOM 955 C C . ASN A 1 121 ? -12.144 18.097 -23.926 1.00 75.50 121 ASN A C 1
ATOM 957 O O . ASN A 1 121 ? -12.965 18.868 -24.422 1.00 75.50 121 ASN A O 1
ATOM 961 N N . ILE A 1 122 ? -10.861 18.442 -23.795 1.00 74.88 122 ILE A N 1
ATOM 962 C CA . ILE A 1 122 ? -10.341 19.744 -24.214 1.00 74.88 122 ILE A CA 1
ATOM 963 C C . ILE A 1 122 ? -10.216 19.727 -25.737 1.00 74.88 122 ILE A C 1
ATOM 965 O O . ILE A 1 122 ? -9.376 19.022 -26.293 1.00 74.88 122 ILE A O 1
ATOM 969 N N . LYS A 1 123 ? -11.058 20.513 -26.414 1.00 69.00 123 LYS A N 1
ATOM 970 C CA . LYS A 1 123 ? -10.864 20.844 -27.827 1.00 69.00 123 LYS A CA 1
ATOM 971 C C . LYS A 1 123 ? -9.601 21.697 -27.909 1.00 69.00 123 LYS A C 1
ATOM 973 O O . LYS A 1 123 ? -9.597 22.828 -27.429 1.00 69.00 123 LYS A O 1
ATOM 978 N N . LEU A 1 124 ? -8.523 21.139 -28.455 1.00 64.62 124 LEU A N 1
ATOM 979 C CA . LEU A 1 124 ? -7.330 21.909 -28.789 1.00 64.62 124 LEU A CA 1
ATOM 980 C C . LEU A 1 124 ? -7.709 22.882 -29.908 1.00 64.62 124 LEU A C 1
ATOM 982 O O . LEU A 1 124 ? -7.713 22.521 -31.081 1.00 64.62 124 LEU A O 1
ATOM 986 N N . ASN A 1 125 ? -8.077 24.107 -29.540 1.00 61.91 125 ASN A N 1
ATOM 987 C CA . ASN A 1 125 ? -8.125 25.197 -30.499 1.00 61.91 125 ASN A CA 1
ATOM 988 C C . ASN A 1 125 ? -6.673 25.526 -30.840 1.00 61.91 125 ASN A C 1
ATOM 990 O O . ASN A 1 125 ? -5.915 25.947 -29.967 1.00 61.91 125 ASN A O 1
ATOM 994 N N . ALA A 1 126 ? -6.276 25.271 -32.085 1.00 61.38 126 ALA A N 1
ATOM 995 C CA . ALA A 1 126 ? -4.968 25.651 -32.589 1.00 61.38 126 ALA A CA 1
ATOM 996 C C . ALA A 1 126 ? -4.815 27.174 -32.446 1.00 61.38 126 ALA A C 1
ATOM 998 O O . ALA A 1 126 ? -5.456 27.940 -33.165 1.00 61.38 126 ALA A O 1
ATOM 999 N N . VAL A 1 127 ? -4.012 27.611 -31.475 1.00 55.31 127 VAL A N 1
ATOM 1000 C CA . VAL A 1 127 ? -3.621 29.014 -31.343 1.00 55.31 127 VAL A CA 1
ATOM 1001 C C . VAL A 1 127 ? -2.654 29.304 -32.484 1.00 55.31 127 VAL A C 1
ATOM 1003 O O . VAL A 1 127 ? -1.568 28.730 -32.547 1.00 55.31 127 VAL A O 1
ATOM 1006 N N . GLN A 1 128 ? -3.083 30.161 -33.408 1.00 48.22 128 GLN A N 1
ATOM 1007 C CA . GLN A 1 128 ? -2.227 30.751 -34.431 1.00 48.22 128 GLN A CA 1
ATOM 1008 C C . GLN A 1 128 ? -1.200 31.635 -33.713 1.00 48.22 128 GLN A C 1
ATOM 1010 O O . GLN A 1 128 ? -1.556 32.671 -33.150 1.00 48.22 128 GLN A O 1
ATOM 1015 N N . ILE A 1 129 ? 0.057 31.194 -33.673 1.00 47.00 129 ILE A N 1
ATOM 1016 C CA . ILE A 1 129 ? 1.169 31.990 -33.156 1.00 47.00 129 ILE A CA 1
ATOM 1017 C C . ILE A 1 129 ? 1.511 33.011 -34.240 1.00 47.00 129 ILE A C 1
ATOM 1019 O O . ILE A 1 129 ? 2.125 32.656 -35.243 1.00 47.00 129 ILE A O 1
ATOM 1023 N N . ASN A 1 130 ? 1.110 34.266 -34.042 1.00 49.06 130 ASN A N 1
ATOM 1024 C CA . ASN A 1 130 ? 1.722 35.373 -34.764 1.00 49.06 130 ASN A CA 1
ATOM 1025 C C . ASN A 1 130 ? 2.899 35.881 -33.934 1.00 49.06 130 ASN A C 1
ATOM 1027 O O . ASN A 1 130 ? 2.735 36.384 -32.825 1.00 49.06 130 ASN A O 1
ATOM 1031 N N . ASP A 1 131 ? 4.078 35.669 -34.499 1.00 50.38 131 ASP A N 1
ATOM 1032 C CA . ASP A 1 131 ? 5.385 36.071 -34.007 1.00 50.38 131 ASP A CA 1
ATOM 1033 C C . ASP A 1 131 ? 5.534 37.605 -34.037 1.00 50.38 131 ASP A C 1
ATOM 1035 O O . ASP A 1 131 ? 5.335 38.222 -35.086 1.00 50.38 131 ASP A O 1
ATOM 1039 N N . ALA A 1 132 ? 5.852 38.211 -32.887 1.00 43.59 132 ALA A N 1
ATOM 1040 C CA . ALA A 1 132 ? 6.413 39.561 -32.765 1.00 43.59 132 ALA A CA 1
ATOM 1041 C C . ALA A 1 132 ? 6.983 39.791 -31.345 1.00 43.59 132 ALA A C 1
ATOM 1043 O O . ALA A 1 132 ? 6.291 40.237 -30.436 1.00 43.59 132 ALA A O 1
ATOM 1044 N N . SER A 1 133 ? 8.260 39.437 -31.176 1.00 51.69 133 SER A N 1
ATOM 1045 C CA . SER A 1 133 ? 9.296 40.066 -30.328 1.00 51.69 133 SER A CA 1
ATOM 1046 C C . SER A 1 133 ? 8.937 40.791 -29.004 1.00 51.69 133 SER A C 1
ATOM 1048 O O . SER A 1 133 ? 8.407 41.897 -29.007 1.00 51.69 133 SER A O 1
ATOM 1050 N N . HIS A 1 134 ? 9.505 40.246 -27.916 1.00 41.00 134 HIS A N 1
ATOM 1051 C CA . HIS A 1 134 ? 10.430 40.908 -26.967 1.00 41.00 134 HIS A CA 1
ATOM 1052 C C . HIS A 1 134 ? 9.926 42.016 -26.010 1.00 41.00 134 HIS A C 1
ATOM 1054 O O . HIS A 1 134 ? 9.873 43.185 -26.379 1.00 41.00 134 HIS A O 1
ATOM 1060 N N . ALA A 1 135 ? 9.800 41.682 -24.715 1.00 36.56 135 ALA A N 1
ATOM 1061 C CA . ALA A 1 135 ? 10.242 42.554 -23.616 1.00 36.56 135 ALA A CA 1
ATOM 1062 C C . ALA A 1 135 ? 10.513 41.749 -22.328 1.00 36.56 135 ALA A C 1
ATOM 1064 O O . ALA A 1 135 ? 9.611 41.223 -21.682 1.00 36.56 135 ALA A O 1
ATOM 1065 N N . PHE A 1 136 ? 11.800 41.668 -22.009 1.00 37.88 136 PHE A N 1
ATOM 1066 C CA . PHE A 1 136 ? 12.418 41.350 -20.726 1.00 37.88 136 PHE A CA 1
ATOM 1067 C C . PHE A 1 136 ? 11.897 42.276 -19.611 1.00 37.88 136 PHE A C 1
ATOM 1069 O O . PHE A 1 136 ? 11.930 43.490 -19.801 1.00 37.88 136 PHE A O 1
ATOM 1076 N N . ILE A 1 137 ? 11.452 41.726 -18.473 1.00 41.09 137 ILE A N 1
ATOM 1077 C CA . ILE A 1 137 ? 11.382 42.439 -17.184 1.00 41.09 137 ILE A CA 1
ATOM 1078 C C . ILE A 1 137 ? 11.838 41.480 -16.076 1.00 41.09 137 ILE A C 1
ATOM 1080 O O . ILE A 1 137 ? 11.435 40.317 -16.033 1.00 41.09 137 ILE A O 1
ATOM 1084 N N . GLU A 1 138 ? 12.735 42.015 -15.257 1.00 47.94 138 GLU A N 1
ATOM 1085 C CA . GLU A 1 138 ? 13.568 41.397 -14.233 1.00 47.94 138 GLU A CA 1
ATOM 1086 C C . GLU A 1 138 ? 12.799 40.973 -12.970 1.00 47.94 138 GLU A C 1
ATOM 1088 O O . GLU A 1 138 ? 11.843 41.614 -12.543 1.00 47.94 138 GLU A O 1
ATOM 1093 N N . GLU A 1 139 ? 13.245 39.843 -12.420 1.00 53.78 139 GLU A N 1
ATOM 1094 C CA . GLU A 1 139 ? 13.604 39.601 -11.015 1.00 53.78 139 GLU A CA 1
ATOM 1095 C C . GLU A 1 139 ? 13.122 40.611 -9.949 1.00 53.78 139 GLU A C 1
ATOM 1097 O O . GLU A 1 139 ? 13.767 41.628 -9.737 1.00 53.78 139 GLU A O 1
ATOM 1102 N N . GLU A 1 140 ? 12.070 40.259 -9.192 1.00 46.38 140 GLU A N 1
ATOM 1103 C CA . GLU A 1 140 ? 11.925 40.598 -7.762 1.00 46.38 140 GLU A CA 1
ATOM 1104 C C . GLU A 1 140 ? 10.760 39.802 -7.132 1.00 46.38 140 GLU A C 1
ATOM 1106 O O . GLU A 1 140 ? 9.599 40.012 -7.47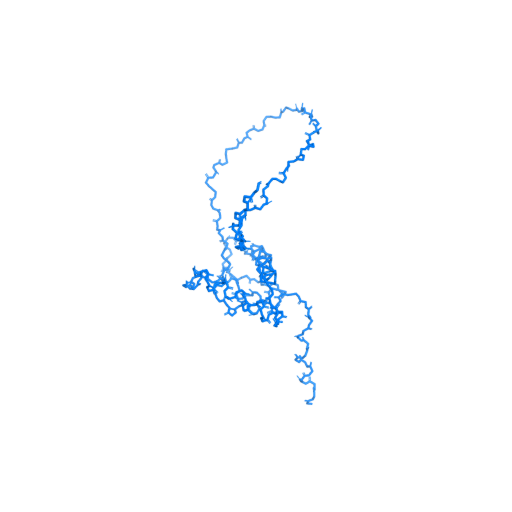8 1.00 46.38 140 GLU A O 1
ATOM 1111 N N . SER A 1 141 ? 11.044 38.895 -6.189 1.00 39.44 141 SER A N 1
ATOM 1112 C CA . SER A 1 141 ? 10.118 38.604 -5.079 1.00 39.44 141 SER A CA 1
ATOM 1113 C C . SER A 1 141 ? 10.845 37.878 -3.941 1.00 39.44 141 SER A C 1
ATOM 1115 O O . SER A 1 141 ? 10.716 36.664 -3.762 1.00 39.44 141 SER A O 1
ATOM 1117 N N . GLU A 1 142 ? 11.589 38.629 -3.129 1.00 49.28 142 GLU A N 1
ATOM 1118 C CA . GLU A 1 142 ? 11.641 38.304 -1.706 1.00 49.28 142 GLU A CA 1
ATOM 1119 C C . GLU A 1 142 ? 10.253 38.594 -1.126 1.00 49.28 142 GLU A C 1
ATOM 1121 O O . GLU A 1 142 ? 9.869 39.745 -0.946 1.00 49.28 142 GLU A O 1
ATOM 1126 N N . GLN A 1 143 ? 9.480 37.553 -0.835 1.00 42.31 143 GLN A N 1
ATOM 1127 C CA . GLN A 1 143 ? 8.382 37.661 0.120 1.00 42.31 143 GLN A CA 1
ATOM 1128 C C . GLN A 1 143 ? 8.378 36.413 0.997 1.00 42.31 143 GLN A C 1
ATOM 1130 O O . GLN A 1 143 ? 7.811 35.372 0.670 1.00 42.31 143 GLN A O 1
ATOM 1135 N N . LEU A 1 144 ? 9.073 36.559 2.128 1.00 39.88 144 LEU A N 1
ATOM 1136 C CA . LEU A 1 144 ? 8.894 35.790 3.353 1.00 39.88 144 LEU A CA 1
ATOM 1137 C C . LEU A 1 144 ? 7.416 35.862 3.766 1.00 39.88 144 LEU A C 1
ATOM 1139 O O . LEU A 1 144 ? 6.992 36.759 4.491 1.00 39.88 144 LEU A O 1
ATOM 1143 N N . GLY A 1 145 ? 6.623 34.926 3.255 1.00 36.56 145 GLY A N 1
ATOM 1144 C CA . GLY A 1 145 ? 5.259 34.681 3.696 1.00 36.56 145 GLY A CA 1
ATOM 1145 C C . GLY A 1 145 ? 5.274 33.777 4.917 1.00 36.56 145 GLY A C 1
ATOM 1146 O O . GLY A 1 145 ? 5.372 32.563 4.772 1.00 36.56 145 GLY A O 1
ATOM 1147 N N . LEU A 1 146 ? 5.242 34.420 6.086 1.00 40.31 146 LEU A N 1
ATOM 1148 C CA . LEU A 1 146 ? 4.609 33.984 7.333 1.00 40.31 146 LEU A CA 1
ATOM 1149 C C . LEU A 1 146 ? 4.105 32.529 7.326 1.00 40.31 146 LEU A C 1
ATOM 1151 O O . LEU A 1 146 ? 3.054 32.217 6.765 1.00 40.31 146 LEU A O 1
ATOM 1155 N N . PHE A 1 147 ? 4.835 31.660 8.025 1.00 38.97 147 PHE A N 1
ATOM 1156 C CA . PHE A 1 147 ? 4.226 30.505 8.674 1.00 38.97 147 PHE A CA 1
ATOM 1157 C C . PHE A 1 147 ? 3.402 31.032 9.852 1.00 38.97 147 PHE A C 1
ATOM 1159 O O . PHE A 1 147 ? 3.919 31.125 10.962 1.00 38.97 147 PHE A O 1
ATOM 1166 N N . ASP A 1 148 ? 2.155 31.407 9.587 1.00 34.44 148 ASP A N 1
ATOM 1167 C CA . ASP A 1 148 ? 1.155 31.568 10.636 1.00 34.44 148 ASP A CA 1
ATOM 1168 C C . ASP A 1 148 ? 0.378 30.251 10.804 1.00 34.44 148 ASP A C 1
ATOM 1170 O O . ASP A 1 148 ? -0.015 29.605 9.828 1.00 34.44 148 ASP A O 1
ATOM 1174 N N . ASP A 1 149 ? 0.184 29.899 12.076 1.00 40.59 149 ASP A N 1
ATOM 1175 C CA . ASP A 1 149 ? -0.808 28.966 12.627 1.00 40.59 149 ASP A CA 1
ATOM 1176 C C . ASP A 1 149 ? -0.460 27.463 12.707 1.00 40.59 149 ASP A C 1
ATOM 1178 O O . ASP A 1 149 ? -1.014 26.594 12.033 1.00 40.59 149 ASP A O 1
ATOM 1182 N N . ILE A 1 150 ? 0.421 27.170 13.669 1.00 44.12 150 ILE A N 1
ATOM 1183 C CA . ILE A 1 150 ? 0.450 25.972 14.530 1.00 44.12 150 ILE A CA 1
ATOM 1184 C C . ILE A 1 150 ? 0.465 26.578 15.958 1.00 44.12 150 ILE A C 1
ATOM 1186 O O . ILE A 1 150 ? 1.332 27.403 16.225 1.00 44.12 150 ILE A O 1
ATOM 1190 N N . ASP A 1 151 ? -0.490 26.418 16.880 1.00 43.03 151 ASP A N 1
ATOM 1191 C CA . ASP A 1 151 ? -1.174 25.223 17.374 1.00 43.03 151 ASP A CA 1
ATOM 1192 C C . ASP A 1 151 ? -2.602 25.535 17.860 1.00 43.03 151 ASP A C 1
ATOM 1194 O O . ASP A 1 151 ? -2.839 26.468 18.633 1.00 43.03 151 ASP A O 1
ATOM 1198 N N . ASP A 1 152 ? -3.524 24.659 17.467 1.00 48.34 152 ASP A N 1
ATOM 1199 C CA . ASP A 1 152 ? -4.865 24.521 18.020 1.00 48.34 152 ASP A CA 1
ATOM 1200 C C . ASP A 1 152 ? -4.792 23.576 19.238 1.00 48.34 152 ASP A C 1
ATOM 1202 O O . ASP A 1 152 ? -4.493 22.391 19.117 1.00 48.34 152 ASP A O 1
ATOM 1206 N N . GLU A 1 153 ? -4.976 24.171 20.413 1.00 51.09 153 GLU A N 1
ATOM 1207 C CA . GLU A 1 153 ? -5.768 23.712 21.558 1.00 51.09 153 GLU A CA 1
ATOM 1208 C C . GLU A 1 153 ? -5.688 22.249 22.107 1.00 51.09 153 GLU A C 1
ATOM 1210 O O . GLU A 1 153 ? -5.814 21.231 21.431 1.00 51.09 153 GLU A O 1
ATOM 1215 N N . ILE A 1 154 ? -5.737 22.224 23.449 1.00 37.31 154 ILE A N 1
ATOM 1216 C CA . ILE A 1 154 ? -6.334 21.243 24.382 1.00 37.31 154 ILE A CA 1
ATOM 1217 C C . ILE A 1 154 ? -5.377 20.282 25.118 1.00 37.31 154 ILE A C 1
ATOM 1219 O O . ILE A 1 154 ? -4.899 19.275 24.604 1.00 37.31 154 ILE A O 1
ATOM 1223 N N . THR A 1 155 ? -5.229 20.547 26.422 1.00 44.97 155 THR A N 1
ATOM 1224 C CA . THR A 1 155 ? -5.614 19.727 27.608 1.00 44.97 155 THR A CA 1
ATOM 1225 C C . THR A 1 155 ? -4.685 20.179 28.751 1.00 44.97 155 THR A C 1
ATOM 1227 O O . THR A 1 155 ? -3.487 20.284 28.552 1.00 44.97 155 THR A O 1
ATOM 1230 N N . GLY A 1 156 ? -5.092 20.601 29.947 1.00 37.69 156 GLY A N 1
ATOM 1231 C CA . GLY A 1 156 ? -6.116 20.135 30.873 1.00 37.69 156 GLY A CA 1
ATOM 1232 C C . GLY A 1 156 ? -5.437 20.047 32.256 1.00 37.69 156 GLY A C 1
ATOM 1233 O O . GLY A 1 156 ? -4.270 19.686 32.325 1.00 37.69 156 GLY A O 1
ATOM 1234 N N . GLU A 1 157 ? -6.178 20.351 33.331 1.00 34.88 157 GLU A N 1
ATOM 1235 C CA . GLU A 1 157 ? -5.887 19.956 34.728 1.00 34.88 157 GLU A CA 1
ATOM 1236 C C . GLU A 1 157 ? -5.020 20.888 35.613 1.00 34.88 157 GLU A C 1
ATOM 1238 O O . GLU A 1 157 ? -3.798 20.880 35.568 1.00 34.88 157 GLU A O 1
ATOM 1243 N N . ALA A 1 158 ? -5.675 21.643 36.511 1.00 38.69 158 ALA A N 1
ATOM 1244 C CA . ALA A 1 158 ? -5.381 21.638 37.956 1.00 38.69 158 ALA A CA 1
ATOM 1245 C C . ALA A 1 158 ? -6.326 22.583 38.725 1.00 38.69 158 ALA A C 1
ATOM 1247 O O . ALA A 1 158 ? -6.264 23.808 38.639 1.00 38.69 158 ALA A O 1
ATOM 1248 N N . SER A 1 159 ? -7.193 21.973 39.529 1.00 50.41 159 SER A N 1
ATOM 1249 C CA . SER A 1 159 ? -7.980 22.603 40.587 1.00 50.41 159 SER A CA 1
ATOM 1250 C C . SER A 1 159 ? -7.078 23.381 41.557 1.00 50.41 159 SER A C 1
ATOM 1252 O O . SER A 1 159 ? -6.344 22.760 42.326 1.00 50.41 159 SER A O 1
ATOM 1254 N N . HIS A 1 160 ? -7.210 24.711 41.624 1.00 42.31 160 HIS A N 1
ATOM 1255 C CA . HIS A 1 160 ? -6.720 25.479 42.770 1.00 42.31 160 HIS A CA 1
ATOM 1256 C C . HIS A 1 160 ? -7.833 26.303 43.418 1.00 42.31 160 HIS A C 1
ATOM 1258 O O . HIS A 1 160 ? -8.510 27.124 42.802 1.00 42.31 160 HIS A O 1
ATOM 1264 N N . ARG A 1 161 ? -8.029 25.992 44.698 1.00 45.94 161 ARG A N 1
ATOM 1265 C CA . ARG A 1 161 ? -9.046 26.505 45.607 1.00 45.94 161 ARG A CA 1
ATOM 1266 C C . ARG A 1 161 ? -8.944 28.024 45.727 1.00 45.94 161 ARG A C 1
ATOM 1268 O O . ARG A 1 161 ? -7.881 28.556 46.030 1.00 45.94 161 ARG A O 1
ATOM 1275 N N . HIS A 1 162 ? -10.078 28.694 45.564 1.00 42.25 162 HIS A N 1
ATOM 1276 C CA . HIS A 1 162 ? -10.251 30.098 45.907 1.00 42.25 162 HIS A CA 1
ATOM 1277 C C . HIS A 1 162 ? -10.268 30.219 47.438 1.00 42.25 162 HIS A C 1
ATOM 1279 O O . HIS A 1 162 ? -11.246 29.845 48.086 1.00 42.25 162 HIS A O 1
ATOM 1285 N N . VAL A 1 163 ? -9.163 30.673 48.028 1.00 55.50 163 VAL A N 1
ATOM 1286 C CA . VAL A 1 163 ? -9.116 31.059 49.441 1.00 55.50 163 VAL A CA 1
ATOM 1287 C C . VAL A 1 163 ? -9.298 32.570 49.496 1.00 55.50 163 VAL A C 1
ATOM 1289 O O . VAL A 1 163 ? -8.421 33.323 49.087 1.00 55.50 163 VAL A O 1
ATOM 1292 N N . TYR A 1 164 ? -10.461 32.999 49.982 1.00 46.00 164 TYR A N 1
ATOM 1293 C CA . TYR A 1 164 ? -10.689 34.371 50.415 1.00 46.00 164 TYR A CA 1
ATOM 1294 C C . TYR A 1 164 ? -9.749 34.691 51.579 1.00 46.00 164 TYR A C 1
ATOM 1296 O O . TYR A 1 164 ? -9.792 34.006 52.600 1.00 46.00 164 TYR A O 1
ATOM 1304 N N . LEU A 1 165 ? -8.967 35.762 51.462 1.00 51.03 165 LEU A N 1
ATOM 1305 C CA . LEU A 1 165 ? -8.408 36.453 52.618 1.00 51.03 165 LEU A CA 1
ATOM 1306 C C . LEU A 1 165 ? -8.701 37.947 52.492 1.00 51.03 165 LEU A C 1
ATOM 1308 O O . LEU A 1 165 ? -8.083 38.660 51.709 1.00 51.03 165 LEU A O 1
ATOM 1312 N N . ASN A 1 166 ? -9.684 38.370 53.289 1.00 37.41 166 ASN A N 1
ATOM 1313 C CA . ASN A 1 166 ? -9.775 39.720 53.828 1.00 37.41 166 ASN A CA 1
ATOM 1314 C C . ASN A 1 166 ? -8.499 40.020 54.621 1.00 37.41 166 ASN A C 1
ATOM 1316 O O . ASN A 1 166 ? -8.152 39.213 55.485 1.00 37.41 166 ASN A O 1
ATOM 1320 N N . ILE A 1 167 ? -7.896 41.184 54.377 1.00 47.25 167 ILE A N 1
ATOM 1321 C CA . ILE A 1 167 ? -7.449 42.193 55.357 1.00 47.25 167 ILE A CA 1
ATOM 1322 C C . ILE A 1 167 ? -7.359 43.519 54.599 1.00 47.25 167 ILE A C 1
ATOM 1324 O O . ILE A 1 167 ? -6.783 43.516 53.489 1.00 47.25 167 ILE A O 1
#

Foldseek 3Di:
DVVVVVVVVPPDPPDDCLVLVVLVVVQCLVQPPPDPSVVDPVSVVVSLVVSLCVVPNPDDDPVSSVVSVVSVVVVVVVVLVVQVVQQDDPPPPDRDRDDDPSCPSVVVNSVRRDDDDDDDPDDPPPPDDDDDDDDDDDDDDPDPPDPPDPDDDDDDDDDDDDDDDDD

Organism: Paramuricea clavata (NCBI:txid317549)

pLDDT: mean 71.67, std 20.16, range [34.44, 94.81]

InterPro domains:
  IPR006578 MADF domain [PF10545] (20-94)
  IPR006578 MADF domain [PS51029] (19-114)
  IPR039353 Transcription factor Adf-1 [PTHR12243] (19-123)

Solvent-accessible surface area (backbone atoms only — not comparable to full-atom values): 11586 Å² total; per-residue (Å²): 136,69,76,68,67,61,68,68,65,82,75,66,77,93,66,84,63,54,72,60,51,58,57,53,63,77,40,50,41,76,64,35,82,87,43,79,56,38,74,38,64,68,58,39,54,51,48,43,49,50,49,32,33,76,72,78,36,93,80,72,49,75,68,49,34,52,50,50,52,53,52,50,50,52,51,51,52,54,49,53,55,50,54,62,70,50,53,71,64,93,86,5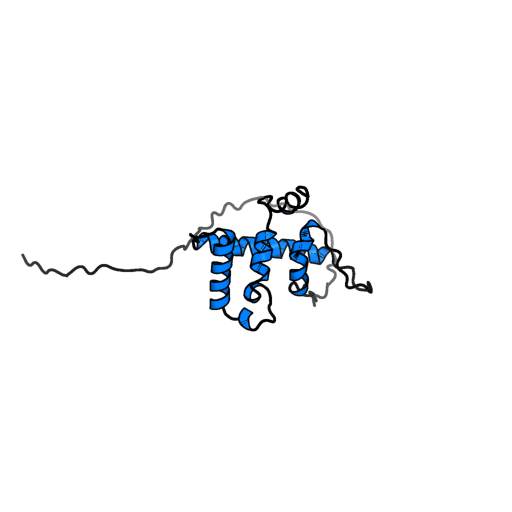8,97,60,92,77,66,80,74,58,80,93,47,52,90,50,54,82,52,52,86,62,61,75,81,82,84,83,82,79,88,73,79,82,74,82,77,80,82,80,89,79,83,89,82,92,82,81,92,84,79,94,70,91,74,76,94,77,88,86,81,86,83,90,84,82,90,79,95,76,85,88,75,90,74,91,131

Radius of gyration: 27.56 Å; Cα contacts (8 Å, |Δi|>4): 69; chains: 1; bounding box: 41×75×90 Å

Sequence (167 aa):
MADYLESLAVKSSNGDGTAFMEIVKEFPCIYNRSNTQFKDKNLKSNAWKQIATLHEGEGVSVVCVDSCKQRYESIRTTFSRYLKKCKPPSGSGSDMVVLEPK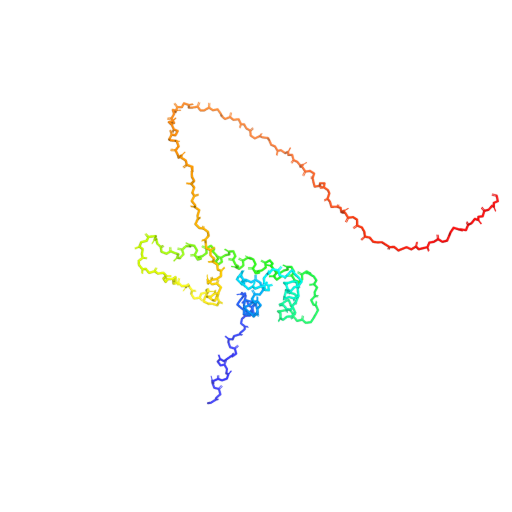YEHLRWLTSFIKSRSTSSNIKLNAVQINDASHAFIEEESEQLGLFDDIDDEITGEASHRHVYLNI